Protein AF-A0A974V0W3-F1 (afdb_monomer)

Foldseek 3Di:
DDQDWDQAPPPRDTAGDEPLCPVDDAQVLQQVLQVLVQVLCVVQVAPWHWGGDRRHIWIDHPPDDIDGDRYLLSVLLVSCVVPVSRDLDQDPVSCVVCVVVNSSSVSSSVSNVVSNVVD

Secondary structure (DSSP, 8-state):
-PPPEEEPTTT--EEE--TT-TT---HHHHHHHHHHHHHHHHHTT---EEEEETTEEEEE-TTSPPEEESSHHHHHHHHHHH-TT------HHHHHHTGGGHHHHHHHHHHHHHHHHT-

Solvent-accessible surface area (backbone atoms only — not comparable to full-atom values): 6827 Å² total; per-residue (Å²): 133,81,82,61,63,40,66,27,90,88,75,71,44,79,31,66,61,39,88,68,35,82,89,57,71,44,47,68,54,27,38,52,51,16,50,52,53,25,51,43,35,46,75,46,71,45,79,50,42,40,41,39,36,81,73,27,34,36,43,36,43,88,98,51,79,69,42,80,22,61,33,72,60,48,42,42,51,52,50,43,71,79,41,68,82,57,56,85,68,82,48,73,66,57,47,64,74,39,53,94,43,44,69,51,55,50,37,51,41,51,43,44,53,51,59,58,75,75,109

pLDDT: mean 86.88, std 12.33, range [34.84, 97.56]

Sequence (119 aa):
MRKGFEVCGACGRSVVTDPVFPDGRTTRGNLIAGQIIDALCAAAGNQLRVAGRPDGFTVSMPGRQPVPCATVADVWSTVLAAAPATTVAPTAELAARYRTESRLVGAIVTVATAVRGNR

Nearest PDB structures (foldseek):
  5z8k-assembly1_A  TM=3.497E-01  e=1.026E+00  Micromonospora echinospora
  6rme-assembly1_A  TM=3.472E-01  e=1.982E+00  Plasmodium falciparum 3D7
  6rmo-assembly2_F  TM=3.504E-01  e=3.200E+00  Plasmodium falciparum 3D7
  9au3-assembly1_A  TM=3.407E-01  e=4.317E+00  Micromonospora echinospora
  6kfu-assembly1_A  TM=3.990E-01  e=7.857E+00  Bacillus subtilis

Structure (mmCIF, N/CA/C/O backbone):
data_AF-A0A974V0W3-F1
#
_entry.id   AF-A0A974V0W3-F1
#
loop_
_atom_site.group_PDB
_atom_site.id
_atom_site.type_symbol
_atom_site.label_atom_id
_atom_site.label_alt_id
_atom_site.label_comp_id
_atom_site.label_asym_id
_atom_site.label_entity_id
_atom_site.label_seq_id
_atom_site.pdbx_PDB_ins_code
_atom_site.Cartn_x
_atom_site.Cartn_y
_atom_site.Cartn_z
_atom_site.occupancy
_atom_site.B_iso_or_equiv
_atom_site.auth_seq_id
_atom_site.auth_comp_id
_atom_site.auth_asym_id
_atom_site.auth_atom_id
_atom_site.pdbx_PDB_model_num
ATOM 1 N N . MET A 1 1 ? -1.124 -24.559 -6.242 1.00 34.84 1 MET A N 1
ATOM 2 C CA . MET A 1 1 ? -0.981 -23.098 -6.424 1.00 34.84 1 MET A CA 1
ATOM 3 C C . MET A 1 1 ? 0.465 -22.717 -6.131 1.00 34.84 1 MET A C 1
ATOM 5 O O . MET A 1 1 ? 0.869 -22.787 -4.978 1.00 34.84 1 MET A O 1
ATOM 9 N N . ARG A 1 2 ? 1.288 -22.431 -7.148 1.00 39.34 2 ARG A N 1
ATOM 10 C CA . ARG A 1 2 ? 2.676 -21.988 -6.921 1.00 39.34 2 ARG A CA 1
ATOM 11 C C . ARG A 1 2 ? 2.622 -20.505 -6.545 1.00 39.34 2 ARG A C 1
ATOM 13 O O . ARG A 1 2 ? 2.110 -19.722 -7.337 1.00 39.34 2 ARG A O 1
ATOM 20 N N . LYS A 1 3 ? 3.071 -20.135 -5.339 1.00 47.25 3 LYS A N 1
ATOM 21 C CA . LYS A 1 3 ? 3.250 -18.724 -4.957 1.00 47.25 3 LYS A CA 1
ATOM 22 C C . LYS A 1 3 ? 4.177 -18.086 -5.996 1.00 47.25 3 LYS A C 1
ATOM 24 O O . LYS A 1 3 ? 5.276 -18.594 -6.205 1.00 47.25 3 LYS A O 1
ATOM 29 N N . GLY A 1 4 ? 3.686 -17.061 -6.691 1.00 54.66 4 GLY A N 1
ATOM 30 C CA . GLY A 1 4 ? 4.457 -16.310 -7.674 1.00 54.66 4 GLY A CA 1
ATOM 31 C C . GLY A 1 4 ? 5.631 -15.641 -6.974 1.00 54.66 4 GLY A C 1
ATOM 32 O O . GLY A 1 4 ? 5.442 -14.864 -6.037 1.00 54.66 4 GLY A O 1
ATOM 33 N N . PHE A 1 5 ? 6.835 -16.017 -7.378 1.00 57.72 5 PHE A N 1
ATOM 34 C CA . PHE A 1 5 ? 8.049 -15.309 -7.019 1.00 57.72 5 PHE A CA 1
ATOM 35 C C . PHE A 1 5 ? 8.562 -14.646 -8.294 1.00 57.72 5 PHE A C 1
ATOM 37 O O . PHE A 1 5 ? 8.734 -15.314 -9.312 1.00 57.72 5 PHE A O 1
ATOM 44 N N . GLU A 1 6 ? 8.795 -13.343 -8.235 1.00 65.62 6 GLU A N 1
ATOM 45 C CA . GLU A 1 6 ? 9.488 -12.573 -9.263 1.00 65.62 6 GLU A CA 1
ATOM 46 C C . GLU A 1 6 ? 10.959 -12.445 -8.891 1.00 65.62 6 GLU A C 1
ATOM 48 O O . GLU A 1 6 ? 11.311 -12.388 -7.717 1.00 65.62 6 GLU A O 1
ATOM 53 N N . VAL A 1 7 ? 11.847 -12.387 -9.874 1.00 64.88 7 VAL A N 1
ATOM 54 C CA . VAL A 1 7 ? 13.265 -12.136 -9.607 1.00 64.88 7 VAL A CA 1
ATOM 55 C C . VAL A 1 7 ? 13.506 -10.634 -9.689 1.00 64.88 7 VAL A C 1
ATOM 5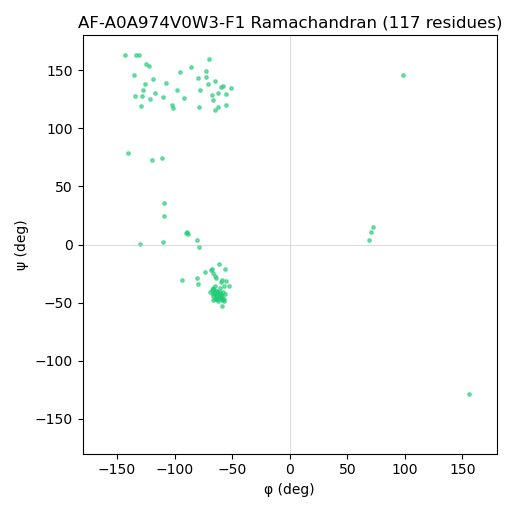7 O O . VAL A 1 7 ? 13.181 -10.003 -10.691 1.00 64.88 7 VAL A O 1
ATOM 60 N N . CYS A 1 8 ? 14.094 -10.043 -8.648 1.00 63.91 8 CYS A N 1
ATOM 61 C CA . CYS A 1 8 ? 14.515 -8.647 -8.696 1.00 63.91 8 CYS A CA 1
ATOM 62 C C . CYS A 1 8 ? 15.631 -8.481 -9.735 1.00 63.91 8 CYS A C 1
ATOM 64 O O . CYS A 1 8 ? 16.733 -8.999 -9.546 1.00 63.91 8 CYS A O 1
ATOM 66 N N . GLY A 1 9 ? 15.379 -7.712 -10.798 1.00 59.03 9 GLY A N 1
ATOM 67 C CA . GLY A 1 9 ? 16.339 -7.499 -11.889 1.00 59.03 9 GLY A CA 1
ATOM 68 C C . GLY A 1 9 ? 17.662 -6.838 -11.473 1.00 59.03 9 GLY A C 1
ATOM 69 O O . GLY A 1 9 ? 18.636 -6.922 -12.210 1.00 59.03 9 GLY A O 1
ATOM 70 N N . ALA A 1 10 ? 17.728 -6.216 -10.289 1.00 57.72 10 ALA A N 1
ATOM 71 C CA . ALA A 1 10 ? 18.939 -5.559 -9.788 1.00 57.72 10 ALA A CA 1
ATOM 72 C C . ALA A 1 10 ? 19.818 -6.452 -8.895 1.00 57.72 10 ALA A C 1
ATOM 74 O O . ALA A 1 10 ? 21.027 -6.251 -8.838 1.00 57.72 10 ALA A O 1
ATOM 75 N N . CYS A 1 11 ? 19.238 -7.408 -8.159 1.00 64.88 11 CYS A N 1
ATOM 76 C CA . CYS A 1 11 ? 19.984 -8.212 -7.179 1.00 64.88 11 CYS A CA 1
ATOM 77 C C . CYS A 1 11 ? 19.787 -9.727 -7.310 1.00 64.88 11 CYS A C 1
ATOM 79 O O . CYS A 1 11 ? 20.342 -10.475 -6.508 1.00 64.88 11 CYS A O 1
ATOM 81 N N . GLY A 1 12 ? 18.989 -10.188 -8.279 1.00 64.06 12 GLY A N 1
ATOM 82 C CA . GLY A 1 12 ? 18.776 -11.607 -8.574 1.00 64.06 12 GLY A CA 1
ATOM 83 C C . GLY A 1 12 ? 18.002 -12.386 -7.506 1.00 64.06 12 GLY A C 1
ATOM 84 O O . GLY A 1 12 ? 17.846 -13.597 -7.626 1.00 64.06 12 GLY A O 1
ATOM 85 N N . ARG A 1 13 ? 17.512 -11.726 -6.448 1.00 67.06 13 ARG A N 1
ATOM 86 C CA . ARG A 1 13 ? 16.760 -12.388 -5.372 1.00 67.06 13 ARG A CA 1
ATOM 87 C C . ARG A 1 13 ? 15.315 -12.629 -5.786 1.00 67.06 13 ARG A C 1
ATOM 89 O O . ARG A 1 13 ? 14.704 -11.765 -6.413 1.00 67.06 13 ARG A O 1
ATOM 96 N N . SER A 1 14 ? 14.766 -13.766 -5.365 1.00 68.81 14 SER A N 1
ATOM 97 C CA . SER A 1 14 ? 13.332 -14.038 -5.432 1.00 68.81 14 SER A CA 1
ATOM 98 C C . SER A 1 14 ? 12.581 -13.102 -4.489 1.00 68.81 14 SER A C 1
ATOM 100 O O . SER A 1 14 ? 12.854 -13.066 -3.288 1.00 68.81 14 SER A O 1
ATOM 102 N N . VAL A 1 15 ? 11.619 -12.376 -5.028 1.00 69.31 15 VAL A N 1
ATOM 103 C CA . VAL A 1 15 ? 10.724 -11.471 -4.325 1.00 69.31 15 VAL A CA 1
ATOM 104 C C . VAL A 1 15 ? 9.302 -11.972 -4.526 1.00 69.31 15 VAL A C 1
ATOM 106 O O . VAL A 1 15 ? 8.957 -12.487 -5.584 1.00 69.31 15 VAL A O 1
ATOM 109 N N . VAL A 1 16 ? 8.472 -11.870 -3.494 1.00 81.50 16 VAL A N 1
ATOM 110 C CA . VAL A 1 16 ? 7.056 -12.236 -3.602 1.00 81.50 16 VAL A CA 1
ATOM 111 C C . VAL A 1 16 ? 6.385 -11.322 -4.629 1.00 81.50 16 VAL A C 1
ATOM 113 O O . VAL A 1 16 ? 6.537 -10.101 -4.541 1.00 81.50 16 VAL A O 1
ATOM 116 N N . THR A 1 17 ? 5.657 -11.910 -5.583 1.00 83.44 17 THR A N 1
ATOM 117 C CA . THR A 1 17 ? 4.854 -11.161 -6.558 1.00 83.44 17 THR A CA 1
ATOM 118 C C . THR A 1 17 ? 3.842 -10.280 -5.835 1.00 83.44 17 THR A C 1
ATOM 120 O O . THR A 1 17 ? 3.168 -10.723 -4.903 1.00 83.44 17 THR A O 1
ATOM 123 N N . ASP A 1 18 ? 3.706 -9.041 -6.294 1.00 88.12 18 ASP A N 1
ATOM 124 C CA . ASP A 1 18 ? 2.761 -8.079 -5.744 1.00 88.12 18 ASP A CA 1
ATOM 125 C C . ASP A 1 18 ? 1.931 -7.471 -6.875 1.00 88.12 18 ASP A C 1
ATOM 127 O O . ASP A 1 18 ? 2.506 -6.822 -7.751 1.00 88.12 18 ASP A O 1
ATOM 131 N N . PRO A 1 19 ? 0.596 -7.636 -6.863 1.00 87.62 19 PRO A N 1
ATOM 132 C CA . PRO A 1 19 ? -0.284 -7.113 -7.907 1.00 87.62 19 PRO A CA 1
ATOM 133 C C . PRO A 1 19 ? -0.165 -5.603 -8.142 1.00 87.62 19 PRO A C 1
ATOM 135 O O . PRO A 1 19 ? -0.547 -5.115 -9.202 1.00 87.62 19 PRO A O 1
ATOM 138 N N . VAL A 1 20 ? 0.355 -4.854 -7.165 1.00 92.19 20 VAL A N 1
ATOM 139 C CA . VAL A 1 20 ? 0.599 -3.412 -7.292 1.00 92.19 20 VAL A CA 1
ATOM 140 C C . VAL A 1 20 ? 1.728 -3.089 -8.284 1.00 92.19 20 VAL A C 1
ATOM 142 O O . VAL A 1 20 ? 1.761 -1.985 -8.829 1.00 92.19 20 VAL A O 1
ATOM 145 N N . PHE A 1 21 ? 2.626 -4.040 -8.560 1.00 89.12 21 PHE A N 1
ATOM 146 C CA . PHE A 1 21 ? 3.764 -3.880 -9.468 1.00 89.12 21 PHE A CA 1
ATOM 147 C C . PHE A 1 21 ? 3.690 -4.883 -10.637 1.00 89.12 21 PHE A C 1
ATOM 149 O O . PHE A 1 21 ? 4.475 -5.827 -10.675 1.00 89.12 21 PHE A O 1
ATOM 156 N N . PRO A 1 22 ? 2.772 -4.699 -11.607 1.00 78.81 22 PRO A N 1
ATOM 157 C CA . PRO A 1 22 ? 2.551 -5.669 -12.687 1.00 78.81 22 PRO A CA 1
ATOM 158 C C . PRO A 1 22 ? 3.757 -5.839 -13.624 1.00 78.81 22 PRO A C 1
ATOM 160 O O . PRO A 1 22 ? 3.945 -6.911 -14.188 1.00 78.81 22 PRO A O 1
ATOM 163 N N . ASP A 1 23 ? 4.587 -4.802 -13.759 1.00 81.00 23 ASP A N 1
ATOM 164 C CA . ASP A 1 23 ? 5.802 -4.816 -14.588 1.00 81.00 23 ASP A CA 1
ATOM 165 C C . ASP A 1 23 ? 7.041 -5.307 -13.816 1.00 81.00 23 ASP A C 1
ATOM 167 O O . ASP A 1 23 ? 8.178 -5.175 -14.273 1.00 81.00 23 ASP A O 1
ATOM 171 N N . GLY A 1 24 ? 6.826 -5.854 -12.620 1.00 79.25 24 GLY A N 1
ATOM 172 C CA . GLY A 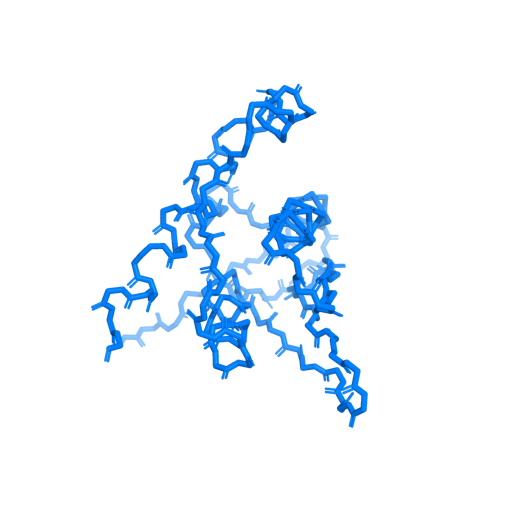1 24 ? 7.870 -6.318 -11.728 1.00 79.25 24 GLY A CA 1
ATOM 173 C C . GLY A 1 24 ? 8.221 -5.311 -10.640 1.00 79.25 24 GLY A C 1
ATOM 174 O O . GLY A 1 24 ? 8.202 -4.084 -10.796 1.00 79.25 24 GLY A O 1
ATOM 175 N N . ARG A 1 25 ? 8.571 -5.857 -9.481 1.00 82.19 25 ARG A N 1
ATOM 176 C CA . ARG A 1 25 ? 8.904 -5.063 -8.302 1.00 82.19 25 ARG A CA 1
ATOM 177 C C . ARG A 1 25 ? 10.313 -4.467 -8.369 1.00 82.19 25 ARG A C 1
ATOM 179 O O . ARG A 1 25 ? 11.303 -5.166 -8.584 1.00 82.19 25 ARG A O 1
ATOM 186 N N . THR A 1 26 ? 10.419 -3.171 -8.064 1.00 86.94 26 THR A N 1
ATOM 187 C CA . THR A 1 26 ? 11.699 -2.456 -7.922 1.00 86.94 26 THR A CA 1
ATOM 188 C C . THR A 1 26 ? 11.829 -1.817 -6.539 1.00 86.94 26 THR A C 1
ATOM 190 O O . THR A 1 26 ? 10.830 -1.442 -5.925 1.00 86.94 26 THR A O 1
ATOM 193 N N . THR A 1 27 ? 13.063 -1.610 -6.061 1.00 89.00 27 THR A N 1
ATOM 194 C CA . THR A 1 27 ? 13.312 -0.887 -4.798 1.00 89.00 27 THR A CA 1
ATOM 195 C C . THR A 1 27 ? 12.688 0.507 -4.820 1.00 89.00 27 THR A C 1
ATOM 197 O O . THR A 1 27 ? 12.052 0.912 -3.851 1.00 89.00 27 THR A O 1
ATOM 200 N N . ARG A 1 28 ? 12.814 1.234 -5.942 1.00 90.81 28 ARG A N 1
ATOM 201 C CA . ARG A 1 28 ? 12.177 2.548 -6.117 1.00 90.81 28 ARG A CA 1
ATOM 202 C C . ARG A 1 28 ? 10.655 2.442 -6.007 1.00 90.81 28 ARG A C 1
ATOM 204 O O . ARG A 1 28 ? 10.055 3.252 -5.308 1.00 90.81 28 ARG A O 1
ATOM 211 N N . GLY A 1 29 ? 10.052 1.443 -6.652 1.00 91.75 29 GLY A N 1
ATOM 212 C CA . GLY A 1 29 ? 8.617 1.170 -6.561 1.00 91.75 29 GLY A CA 1
ATOM 213 C C . GLY A 1 29 ? 8.161 0.944 -5.120 1.00 91.75 29 GLY A C 1
ATOM 214 O O . GLY A 1 29 ? 7.215 1.591 -4.680 1.00 91.75 29 GLY A O 1
ATOM 215 N N . ASN A 1 30 ? 8.883 0.122 -4.351 1.00 93.06 30 ASN A N 1
ATOM 216 C CA . ASN A 1 30 ? 8.581 -0.111 -2.935 1.00 93.06 30 ASN A CA 1
ATOM 217 C C . ASN A 1 30 ? 8.726 1.159 -2.088 1.00 93.06 30 ASN A C 1
ATOM 219 O O . ASN A 1 30 ? 7.897 1.408 -1.217 1.00 93.06 30 ASN A O 1
ATOM 223 N N . LEU A 1 31 ? 9.754 1.979 -2.329 1.00 94.31 31 LEU A N 1
ATOM 224 C CA . LEU A 1 31 ? 9.941 3.237 -1.599 1.00 94.31 31 LEU A CA 1
ATOM 225 C C . LEU A 1 31 ? 8.786 4.209 -1.855 1.00 94.31 31 LEU A C 1
ATOM 227 O O . LEU A 1 31 ? 8.224 4.750 -0.905 1.00 94.31 31 LEU A O 1
ATOM 231 N N . ILE A 1 32 ? 8.403 4.390 -3.119 1.00 94.56 32 ILE A N 1
ATOM 232 C CA . ILE A 1 32 ? 7.287 5.265 -3.493 1.00 94.56 32 ILE A CA 1
ATOM 233 C C . ILE A 1 32 ? 5.972 4.721 -2.924 1.00 94.56 32 ILE A C 1
ATOM 235 O O . ILE A 1 32 ? 5.224 5.471 -2.302 1.00 94.56 32 ILE A O 1
ATOM 239 N N . ALA A 1 33 ? 5.698 3.423 -3.077 1.00 95.44 33 ALA A N 1
ATOM 240 C CA . ALA A 1 33 ? 4.491 2.807 -2.534 1.00 95.44 33 ALA A CA 1
ATOM 241 C C . ALA A 1 33 ? 4.424 2.933 -1.006 1.00 95.44 33 ALA A C 1
ATOM 243 O O . ALA A 1 33 ? 3.377 3.280 -0.468 1.00 95.44 33 ALA A O 1
ATOM 244 N N . GLY A 1 34 ? 5.549 2.732 -0.312 1.00 96.25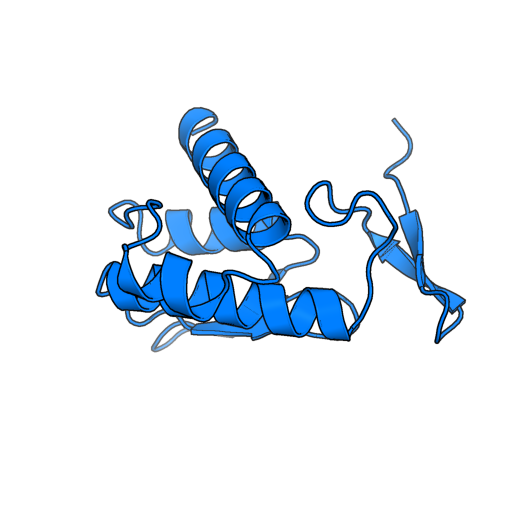 34 GLY A N 1
ATOM 245 C CA . GLY A 1 34 ? 5.646 2.929 1.131 1.00 96.25 34 GLY A CA 1
ATOM 246 C C . GLY A 1 34 ? 5.296 4.361 1.534 1.00 96.25 34 GLY A C 1
ATOM 247 O O . GLY A 1 34 ? 4.462 4.548 2.411 1.00 96.25 34 GLY A O 1
ATOM 248 N N . GLN A 1 35 ? 5.848 5.363 0.841 1.00 96.06 35 GLN A N 1
ATOM 249 C CA . GLN A 1 35 ? 5.529 6.775 1.084 1.00 96.06 35 GLN A CA 1
ATOM 250 C C . GLN A 1 35 ? 4.057 7.113 0.810 1.00 96.06 35 GLN A C 1
ATOM 252 O O . GLN A 1 35 ? 3.454 7.864 1.573 1.00 96.06 35 GLN A O 1
ATOM 257 N N . ILE A 1 36 ? 3.465 6.560 -0.254 1.00 95.88 36 ILE A N 1
ATOM 258 C CA . ILE A 1 36 ? 2.040 6.748 -0.564 1.00 95.88 36 ILE A CA 1
ATOM 259 C C . ILE A 1 36 ? 1.177 6.177 0.564 1.00 95.88 36 ILE A C 1
ATOM 261 O O . ILE A 1 36 ? 0.269 6.854 1.045 1.00 95.88 36 ILE A O 1
ATOM 265 N N . ILE A 1 37 ? 1.458 4.947 1.003 1.00 95.75 37 ILE A N 1
ATOM 266 C CA . ILE A 1 37 ? 0.697 4.288 2.071 1.00 95.75 37 ILE A CA 1
ATOM 267 C C . ILE A 1 37 ? 0.868 5.035 3.397 1.00 95.75 37 ILE A C 1
ATOM 269 O O . ILE A 1 37 ? -0.117 5.243 4.103 1.00 95.75 37 ILE A O 1
ATOM 273 N N . ASP A 1 38 ? 2.085 5.472 3.720 1.00 95.56 38 ASP A N 1
ATOM 274 C CA . ASP A 1 38 ? 2.379 6.276 4.909 1.00 95.56 38 ASP A CA 1
ATOM 275 C C . ASP A 1 38 ? 1.588 7.591 4.907 1.00 95.56 38 ASP A C 1
ATOM 277 O O . ASP A 1 38 ? 0.941 7.933 5.894 1.00 95.56 38 ASP A O 1
ATOM 281 N N . ALA A 1 39 ? 1.539 8.283 3.766 1.00 93.81 39 ALA A N 1
ATOM 282 C CA . ALA A 1 39 ? 0.774 9.516 3.622 1.00 93.81 39 ALA A CA 1
ATOM 283 C C . ALA A 1 39 ? -0.746 9.287 3.715 1.00 93.81 39 ALA A C 1
ATOM 285 O O . ALA A 1 39 ? -1.445 10.092 4.329 1.00 93.81 39 ALA A O 1
ATOM 286 N N . LEU A 1 40 ? -1.266 8.180 3.171 1.00 93.06 40 LEU A N 1
ATOM 287 C CA . LEU A 1 40 ? -2.671 7.783 3.350 1.00 93.06 40 LEU A CA 1
ATOM 288 C C . LEU A 1 40 ? -2.989 7.492 4.824 1.00 93.06 40 LEU A C 1
ATOM 290 O O . LEU A 1 40 ? -4.033 7.896 5.332 1.00 93.06 40 LEU A O 1
ATOM 294 N N . CYS A 1 41 ? -2.074 6.820 5.519 1.00 92.44 41 CYS A N 1
ATOM 295 C CA . CYS A 1 41 ? -2.175 6.525 6.942 1.00 92.44 41 CYS A CA 1
ATOM 296 C C . CYS A 1 41 ? -2.190 7.808 7.792 1.00 92.44 41 CYS A C 1
ATOM 298 O O . CYS A 1 41 ? -3.079 7.994 8.627 1.00 92.44 41 CYS A O 1
ATOM 300 N N . ALA A 1 42 ? -1.280 8.740 7.506 1.00 91.31 42 ALA A N 1
ATOM 301 C CA . ALA A 1 42 ? -1.234 10.047 8.149 1.00 91.31 42 ALA A CA 1
ATOM 302 C C . ALA A 1 42 ? -2.502 10.877 7.878 1.00 91.31 42 ALA A C 1
ATOM 304 O O . ALA A 1 42 ? -3.050 11.472 8.803 1.00 91.31 42 ALA A O 1
ATOM 305 N N . ALA A 1 43 ? -3.011 10.877 6.640 1.00 89.75 43 ALA A N 1
ATOM 306 C CA . ALA A 1 43 ? -4.253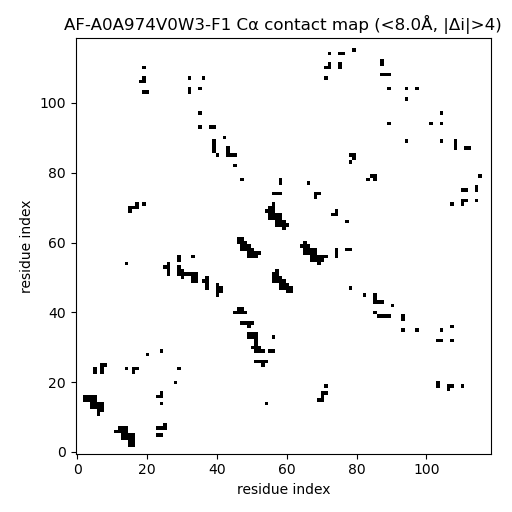 11.566 6.278 1.00 89.75 43 ALA A CA 1
ATOM 307 C C . ALA A 1 43 ? -5.485 10.984 6.994 1.00 89.75 43 ALA A C 1
ATOM 309 O O . ALA A 1 43 ? -6.432 11.711 7.279 1.00 89.75 43 ALA A O 1
ATOM 310 N N . ALA A 1 44 ? -5.455 9.693 7.336 1.00 88.00 44 ALA A N 1
ATOM 311 C CA . ALA A 1 44 ? -6.467 9.042 8.166 1.00 88.00 44 ALA A CA 1
ATOM 312 C C . ALA A 1 44 ? -6.279 9.294 9.679 1.00 88.00 44 ALA A C 1
ATOM 314 O O . ALA A 1 44 ? -7.002 8.714 10.488 1.00 88.00 44 ALA A O 1
ATOM 315 N N . GLY A 1 45 ? -5.303 10.118 10.076 1.00 87.88 45 GLY A N 1
ATOM 316 C CA . GLY A 1 45 ? -5.038 10.473 11.471 1.00 87.88 45 GLY A CA 1
ATOM 317 C C . GLY A 1 45 ? -4.414 9.352 12.302 1.00 87.88 45 GLY A C 1
ATOM 318 O O . GLY A 1 45 ? -4.420 9.429 13.531 1.00 87.88 45 GLY A O 1
ATOM 319 N N . ASN A 1 46 ? -3.886 8.299 11.672 1.00 86.75 46 ASN A N 1
ATOM 320 C CA . ASN A 1 46 ? -3.257 7.212 12.409 1.00 86.75 46 ASN A CA 1
ATOM 321 C C . ASN A 1 46 ? -1.773 7.520 12.708 1.00 86.75 46 ASN A C 1
ATOM 323 O O . ASN A 1 46 ? -1.102 8.277 12.008 1.00 86.75 46 ASN A O 1
ATOM 327 N N . GLN A 1 47 ? -1.253 6.939 13.793 1.00 88.62 47 GLN A N 1
ATOM 328 C CA . GLN A 1 47 ? 0.159 7.063 14.185 1.00 88.62 47 GLN A CA 1
ATOM 329 C C . GLN A 1 47 ? 1.039 5.9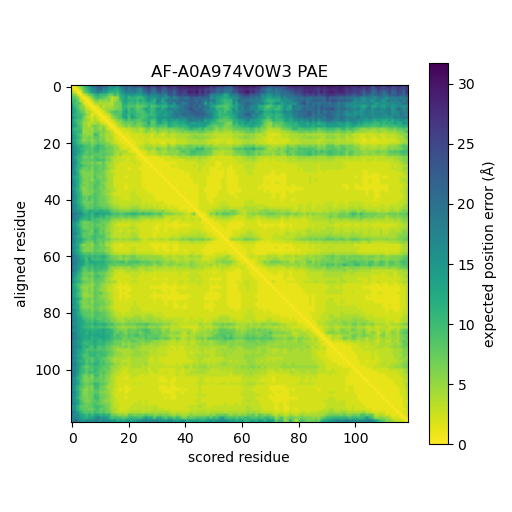57 13.579 1.00 88.62 47 GLN A C 1
ATOM 331 O O . GLN A 1 47 ? 2.194 5.789 13.975 1.00 88.62 47 GLN A O 1
ATOM 336 N N . LEU A 1 48 ? 0.490 5.173 12.649 1.00 92.31 48 LEU A N 1
ATOM 337 C CA . LEU A 1 48 ? 1.211 4.098 11.984 1.00 92.31 48 LEU A CA 1
ATOM 338 C C . LEU A 1 48 ? 2.206 4.712 11.000 1.00 92.31 48 LEU A C 1
ATOM 340 O O . LEU A 1 48 ? 1.981 5.793 10.454 1.00 92.31 48 LEU A O 1
ATOM 344 N N . ARG A 1 49 ? 3.324 4.022 10.792 1.00 95.81 49 ARG A N 1
ATOM 345 C CA . ARG A 1 49 ? 4.328 4.404 9.803 1.00 95.81 49 ARG A CA 1
ATOM 346 C C . ARG A 1 49 ? 4.605 3.256 8.864 1.00 95.81 49 ARG A C 1
ATOM 348 O O . ARG A 1 49 ? 4.734 2.118 9.313 1.00 95.81 49 ARG A O 1
ATOM 355 N N . VAL A 1 50 ? 4.736 3.555 7.579 1.00 96.62 50 VAL A N 1
ATOM 356 C CA . VAL A 1 50 ? 5.051 2.555 6.558 1.00 96.62 50 VAL A CA 1
ATOM 357 C C . VAL A 1 50 ? 6.332 2.941 5.836 1.00 96.62 50 VAL A C 1
ATOM 359 O O . VAL A 1 50 ? 6.461 4.028 5.285 1.00 96.62 50 VAL A O 1
ATOM 362 N N . ALA A 1 51 ? 7.295 2.024 5.826 1.00 95.75 51 ALA A N 1
ATOM 363 C CA . ALA A 1 51 ? 8.558 2.197 5.122 1.00 95.75 51 ALA A CA 1
ATOM 364 C C . ALA A 1 51 ? 8.699 1.146 4.021 1.00 95.75 51 ALA A C 1
ATOM 366 O O . ALA A 1 51 ? 8.536 -0.048 4.270 1.00 95.75 51 ALA A O 1
ATOM 367 N N . GLY A 1 52 ? 9.035 1.587 2.808 1.00 93.94 52 GLY A N 1
ATOM 368 C CA . GLY A 1 52 ? 9.440 0.693 1.727 1.00 93.94 52 GLY A CA 1
ATOM 369 C C . GLY A 1 52 ? 10.839 0.124 1.969 1.00 93.94 52 GLY A C 1
ATOM 370 O O . GLY A 1 52 ? 11.723 0.810 2.482 1.00 93.94 52 GLY A O 1
ATOM 371 N N . ARG A 1 53 ? 11.051 -1.133 1.584 1.00 91.12 53 ARG A N 1
ATOM 372 C CA . ARG A 1 53 ? 12.330 -1.853 1.655 1.00 91.12 53 ARG A CA 1
ATOM 373 C C . ARG A 1 53 ? 12.634 -2.518 0.309 1.00 91.12 53 ARG A C 1
ATOM 375 O O . ARG A 1 53 ? 11.725 -2.684 -0.503 1.00 91.12 53 ARG A O 1
ATOM 382 N N . PRO A 1 54 ? 13.885 -2.931 0.041 1.00 85.94 54 PRO A N 1
ATOM 383 C CA . PRO A 1 54 ? 14.218 -3.632 -1.203 1.00 85.94 54 PRO A CA 1
ATOM 384 C C . PRO A 1 54 ? 13.371 -4.890 -1.458 1.00 85.94 54 PRO A C 1
ATOM 386 O O . PRO A 1 54 ? 13.085 -5.223 -2.601 1.00 85.94 54 PRO A O 1
ATOM 389 N N . ASP A 1 55 ? 12.945 -5.564 -0.394 1.00 83.62 55 ASP A N 1
ATOM 390 C CA . ASP A 1 55 ? 12.251 -6.852 -0.391 1.00 83.62 55 ASP A CA 1
ATOM 391 C C . ASP A 1 55 ? 10.772 -6.773 0.031 1.00 83.62 55 ASP A C 1
ATOM 393 O O . ASP A 1 55 ? 10.085 -7.793 0.052 1.00 83.62 55 ASP A O 1
ATOM 397 N N . GLY A 1 56 ? 10.251 -5.576 0.311 1.00 91.44 56 GLY A N 1
ATOM 398 C CA . GLY A 1 56 ? 8.863 -5.390 0.728 1.00 91.44 56 GLY A CA 1
ATOM 399 C C . GLY A 1 56 ? 8.681 -4.107 1.522 1.00 91.44 56 GLY A C 1
ATOM 400 O O . GLY A 1 56 ? 9.092 -3.033 1.086 1.00 91.44 56 GLY A O 1
ATOM 401 N N . PHE A 1 57 ? 8.067 -4.219 2.694 1.00 96.06 57 PHE A N 1
ATOM 402 C CA . PHE A 1 57 ? 7.686 -3.088 3.529 1.00 96.06 57 PHE A CA 1
ATOM 403 C C . PHE A 1 57 ? 7.873 -3.412 5.009 1.00 96.06 57 PHE A C 1
ATOM 405 O O . PHE A 1 57 ? 7.946 -4.573 5.409 1.00 96.06 57 PHE A O 1
ATOM 412 N N . THR A 1 58 ? 7.897 -2.375 5.834 1.00 97.56 58 THR A N 1
ATOM 413 C CA . THR A 1 58 ? 7.762 -2.501 7.284 1.00 97.56 58 THR A CA 1
ATOM 414 C C . THR A 1 58 ? 6.660 -1.569 7.762 1.00 97.56 58 THR A C 1
ATOM 416 O O . THR A 1 58 ? 6.653 -0.393 7.398 1.00 97.56 58 THR A O 1
ATOM 419 N N . VAL A 1 59 ? 5.764 -2.088 8.600 1.00 97.38 59 VAL A N 1
ATOM 420 C CA . VAL A 1 59 ? 4.756 -1.306 9.320 1.00 97.38 59 VAL A CA 1
ATOM 421 C C . VAL A 1 59 ? 5.213 -1.122 10.761 1.00 97.38 59 VAL A C 1
ATOM 423 O O . VAL A 1 59 ? 5.398 -2.091 11.495 1.00 97.38 59 VAL A O 1
ATOM 426 N N . SER A 1 60 ? 5.383 0.125 11.173 1.00 96.38 60 SER A N 1
ATOM 427 C CA . SER A 1 60 ? 5.759 0.507 12.531 1.00 96.38 60 SER A CA 1
ATOM 428 C C . SER A 1 60 ? 4.566 1.129 13.243 1.00 96.38 60 SER A C 1
ATOM 430 O O . S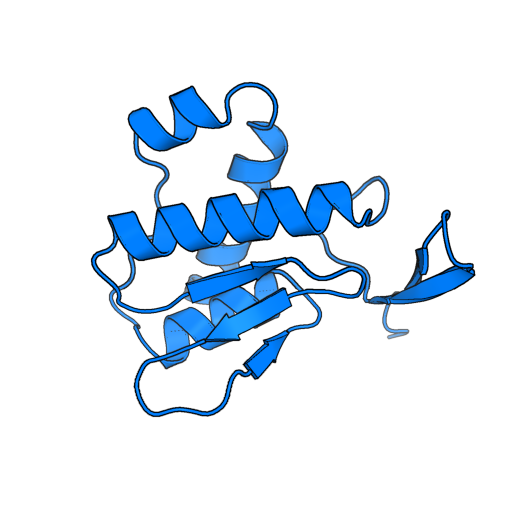ER A 1 60 ? 3.821 1.917 12.661 1.00 96.38 60 SER A O 1
ATOM 432 N N . MET A 1 61 ? 4.388 0.782 14.515 1.00 91.19 61 MET A N 1
ATOM 433 C CA . MET A 1 61 ? 3.283 1.270 15.343 1.00 91.19 61 MET A CA 1
ATOM 434 C C . MET A 1 61 ? 3.822 1.684 16.713 1.00 91.19 61 MET A C 1
ATOM 436 O O . MET A 1 61 ? 4.740 1.026 17.213 1.00 91.19 61 MET A O 1
ATOM 440 N N . PRO A 1 62 ? 3.259 2.720 17.354 1.00 88.38 62 PRO A N 1
ATOM 441 C CA . PRO A 1 62 ? 3.670 3.112 18.697 1.00 88.38 62 PRO A CA 1
ATOM 442 C C . PRO A 1 62 ? 3.571 1.942 19.684 1.00 88.38 62 PRO A C 1
ATOM 444 O O . PRO A 1 62 ? 2.550 1.259 19.757 1.00 88.38 62 PRO A O 1
ATOM 447 N N . GLY A 1 63 ? 4.651 1.695 20.430 1.00 87.00 63 GLY A N 1
ATOM 448 C CA . GLY A 1 63 ? 4.693 0.664 21.472 1.00 87.00 63 GLY A CA 1
ATOM 449 C C . GLY A 1 63 ? 4.678 -0.786 20.976 1.00 87.00 63 GLY A C 1
ATOM 450 O O . GLY A 1 63 ? 4.509 -1.692 21.789 1.00 87.00 63 GLY A O 1
ATOM 451 N N . ARG A 1 64 ? 4.846 -1.041 19.670 1.00 89.69 64 ARG A N 1
ATOM 452 C CA . ARG A 1 64 ? 4.902 -2.400 19.107 1.00 89.69 64 ARG A CA 1
ATOM 453 C C . ARG A 1 64 ? 6.171 -2.618 18.298 1.00 89.69 64 ARG A C 1
ATOM 455 O O . ARG A 1 64 ? 6.756 -1.677 17.766 1.00 89.69 64 ARG A O 1
ATOM 462 N N . GLN A 1 65 ? 6.576 -3.882 18.180 1.00 92.94 65 GLN A N 1
ATOM 463 C CA . GLN A 1 65 ? 7.652 -4.242 17.266 1.00 92.94 65 GLN A CA 1
ATOM 464 C C . GLN A 1 65 ? 7.230 -3.972 15.811 1.00 92.94 65 GLN A C 1
ATOM 466 O O . GLN A 1 65 ? 6.074 -4.235 15.460 1.00 92.94 65 GLN A O 1
ATOM 471 N N . PRO A 1 66 ? 8.143 -3.462 14.965 1.00 94.69 66 PRO A N 1
ATOM 472 C CA . PRO A 1 66 ? 7.873 -3.293 13.546 1.00 94.69 66 PRO A CA 1
ATOM 473 C C . PRO A 1 66 ? 7.541 -4.629 12.878 1.00 94.69 66 PRO A C 1
ATOM 475 O O . PRO A 1 66 ? 8.225 -5.629 13.094 1.00 94.69 66 PRO A O 1
ATOM 478 N N . VAL A 1 67 ? 6.511 -4.635 12.036 1.00 96.38 67 VAL A N 1
ATOM 479 C CA . VAL A 1 67 ? 6.032 -5.829 11.335 1.00 96.38 67 VAL A CA 1
ATOM 480 C C . VAL A 1 67 ? 6.548 -5.800 9.895 1.00 96.38 67 VAL A C 1
ATOM 482 O O . VAL A 1 67 ? 6.201 -4.876 9.154 1.00 96.38 67 VAL A O 1
ATOM 485 N N . PRO A 1 68 ? 7.376 -6.770 9.467 1.00 95.56 68 PRO A N 1
ATOM 486 C CA . PRO A 1 68 ? 7.750 -6.894 8.067 1.00 95.56 68 PRO A CA 1
ATOM 487 C C . PRO A 1 68 ? 6.548 -7.376 7.246 1.00 95.56 68 PRO A C 1
ATOM 489 O O . PRO A 1 68 ? 5.808 -8.267 7.657 1.00 95.56 68 PRO A O 1
ATOM 492 N N . CYS A 1 69 ? 6.359 -6.795 6.068 1.00 95.44 69 CYS A N 1
ATOM 493 C CA . CYS A 1 69 ? 5.278 -7.120 5.146 1.00 95.44 69 CYS A CA 1
ATOM 494 C C . CYS A 1 69 ? 5.867 -7.403 3.767 1.00 95.44 69 CYS A C 1
ATOM 496 O O . CYS A 1 69 ? 6.635 -6.598 3.235 1.00 95.44 69 CYS A O 1
ATOM 498 N N . ALA A 1 70 ? 5.510 -8.545 3.182 1.00 91.75 70 ALA A N 1
ATOM 499 C CA . ALA A 1 70 ? 6.046 -8.939 1.888 1.00 91.75 70 ALA A CA 1
ATOM 500 C C . ALA A 1 70 ? 5.325 -8.231 0.739 1.00 91.75 70 ALA A C 1
ATOM 502 O O . ALA A 1 70 ? 5.946 -8.002 -0.291 1.00 91.75 70 ALA A O 1
ATOM 503 N N . THR A 1 71 ? 4.050 -7.867 0.893 1.00 94.31 71 THR A N 1
ATOM 504 C CA . THR A 1 71 ? 3.216 -7.240 -0.148 1.00 94.31 71 THR A CA 1
ATOM 505 C C . THR A 1 71 ? 2.433 -6.034 0.363 1.00 94.31 71 THR A C 1
ATOM 507 O O . THR A 1 71 ? 2.243 -5.869 1.568 1.00 94.31 71 THR A O 1
ATOM 510 N N . VAL A 1 72 ? 1.924 -5.203 -0.552 1.00 96.00 72 VAL A N 1
ATOM 511 C CA . VAL A 1 72 ? 0.998 -4.109 -0.212 1.00 96.00 72 VAL A CA 1
ATOM 512 C C . VAL A 1 72 ? -0.284 -4.642 0.445 1.00 96.00 72 VAL A C 1
ATOM 514 O O . VAL A 1 72 ? -0.827 -4.001 1.345 1.00 96.00 72 VAL A O 1
ATOM 517 N N . ALA A 1 73 ? -0.746 -5.838 0.071 1.00 95.75 73 ALA A N 1
ATOM 518 C CA . ALA A 1 73 ? -1.884 -6.485 0.727 1.00 95.75 73 ALA A CA 1
ATOM 519 C C . ALA A 1 73 ? -1.585 -6.849 2.195 1.00 95.75 73 ALA A C 1
ATOM 521 O O . ALA A 1 73 ? -2.434 -6.638 3.066 1.00 95.75 73 ALA A O 1
ATOM 522 N N . ASP A 1 74 ? -0.371 -7.329 2.492 1.00 96.06 74 ASP A N 1
ATOM 523 C CA . ASP A 1 74 ? 0.069 -7.607 3.869 1.00 96.06 74 ASP A CA 1
ATOM 524 C C . ASP A 1 74 ? 0.157 -6.319 4.696 1.00 96.06 74 ASP A C 1
ATOM 526 O O . ASP A 1 74 ? -0.256 -6.290 5.861 1.00 96.06 74 ASP A O 1
ATOM 530 N N . VAL A 1 75 ? 0.642 -5.232 4.080 1.00 96.75 75 VAL A N 1
ATOM 531 C CA . VAL A 1 75 ? 0.686 -3.905 4.708 1.00 96.75 75 VAL A CA 1
ATOM 532 C C . VAL A 1 75 ? -0.719 -3.463 5.096 1.00 96.75 75 VAL A C 1
ATOM 534 O O . VAL A 1 75 ? -0.956 -3.160 6.265 1.00 96.75 75 VAL A O 1
ATOM 537 N N . TRP A 1 76 ? -1.674 -3.475 4.161 1.00 96.44 76 TRP A N 1
ATOM 538 C CA . TRP A 1 76 ? -3.048 -3.065 4.458 1.00 96.44 76 TRP A CA 1
ATOM 539 C C . TRP A 1 76 ? -3.734 -3.987 5.458 1.00 96.44 76 TRP A C 1
ATOM 541 O O . TRP A 1 76 ? -4.457 -3.506 6.326 1.00 96.44 76 TRP A O 1
ATOM 551 N N . SER A 1 77 ? -3.463 -5.290 5.417 1.00 95.62 77 SER A N 1
ATOM 552 C CA . SER A 1 77 ? -3.966 -6.224 6.427 1.00 95.62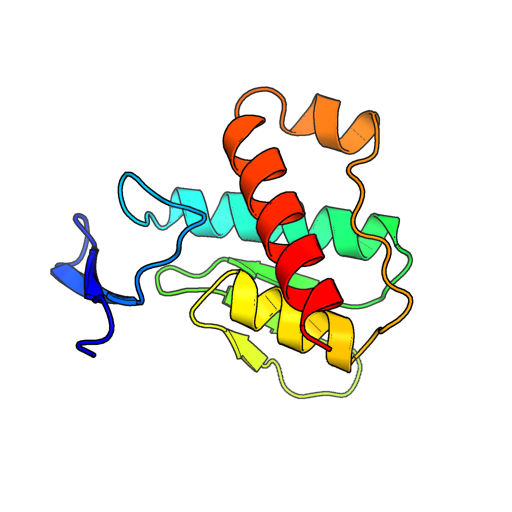 77 SER A CA 1
ATOM 553 C C . SER A 1 77 ? -3.450 -5.858 7.822 1.00 95.62 77 SER A C 1
ATOM 555 O O . SER A 1 77 ? -4.223 -5.813 8.779 1.00 95.62 77 SER A O 1
ATOM 557 N N . THR A 1 78 ? -2.168 -5.519 7.942 1.00 95.81 78 THR A N 1
ATOM 558 C CA . THR A 1 78 ? -1.562 -5.097 9.212 1.00 95.81 78 THR A CA 1
ATOM 559 C C . THR A 1 78 ? -2.129 -3.758 9.686 1.00 95.81 78 THR A C 1
ATOM 561 O O . THR A 1 78 ? -2.574 -3.642 10.829 1.00 95.81 78 THR A O 1
ATOM 564 N N . VAL A 1 79 ? -2.197 -2.763 8.796 1.00 94.69 79 VAL A N 1
ATOM 565 C CA . VAL A 1 79 ? -2.750 -1.430 9.085 1.00 94.69 79 VAL A CA 1
ATOM 566 C C . VAL A 1 79 ? -4.206 -1.525 9.532 1.00 94.69 79 VAL A C 1
ATOM 568 O O . VAL A 1 79 ? -4.559 -0.969 10.564 1.00 94.69 79 VAL A O 1
ATOM 571 N N . LEU A 1 80 ? -5.050 -2.271 8.817 1.00 93.31 80 LEU A N 1
ATOM 572 C CA . LEU A 1 80 ? -6.471 -2.402 9.148 1.00 93.31 80 LEU A CA 1
ATOM 573 C C . LEU A 1 80 ? -6.716 -3.276 10.379 1.00 93.31 80 LEU A C 1
ATOM 575 O O . LEU A 1 80 ? -7.760 -3.157 11.010 1.00 93.31 80 LEU A O 1
ATOM 579 N N . ALA A 1 81 ? -5.798 -4.181 10.738 1.00 93.12 81 ALA A N 1
ATOM 580 C CA . ALA A 1 81 ? -5.866 -4.888 12.021 1.00 93.12 81 ALA A CA 1
ATOM 581 C C . ALA A 1 81 ? -5.592 -3.937 13.192 1.00 93.12 81 ALA A C 1
ATOM 583 O O . ALA A 1 81 ? -6.268 -4.012 14.213 1.00 93.12 81 ALA A O 1
ATOM 584 N N . ALA A 1 82 ? -4.616 -3.040 13.037 1.00 91.50 82 ALA A N 1
ATOM 585 C CA . ALA A 1 82 ? -4.233 -2.084 14.069 1.00 91.50 82 ALA A CA 1
ATOM 586 C C . ALA A 1 82 ? -5.175 -0.869 14.154 1.00 91.50 82 ALA A C 1
ATOM 588 O O . ALA A 1 82 ? -5.407 -0.348 15.241 1.00 91.50 82 ALA A O 1
ATOM 589 N N . ALA A 1 83 ? -5.717 -0.424 13.019 1.00 90.69 83 ALA A N 1
ATOM 590 C CA . ALA A 1 83 ? -6.587 0.741 12.894 1.00 90.69 83 ALA A CA 1
ATOM 591 C C . ALA A 1 83 ? -7.738 0.474 11.896 1.00 90.69 83 ALA A C 1
ATOM 593 O O . ALA A 1 83 ? -7.688 0.942 10.750 1.00 90.69 83 ALA A O 1
ATOM 594 N N . PRO A 1 84 ? -8.801 -0.244 12.312 1.00 88.75 84 PRO A N 1
ATOM 595 C CA . PRO A 1 84 ? -9.921 -0.620 11.439 1.00 88.75 84 PRO A CA 1
ATOM 596 C C . PRO A 1 84 ? -10.654 0.571 10.805 1.00 88.75 84 PRO A C 1
ATOM 598 O O . PRO A 1 84 ? -11.145 0.471 9.684 1.00 88.75 84 PRO A O 1
ATOM 601 N N . ALA A 1 85 ? -10.682 1.714 11.499 1.00 86.19 85 ALA A N 1
ATOM 602 C CA . ALA A 1 85 ? -11.336 2.942 11.048 1.00 86.19 85 ALA A CA 1
ATOM 603 C C . ALA A 1 85 ? -10.533 3.750 10.010 1.00 86.19 85 ALA A C 1
ATOM 605 O O . ALA A 1 85 ? -11.017 4.778 9.545 1.00 86.19 85 ALA A O 1
ATOM 606 N N . THR A 1 86 ? -9.323 3.311 9.635 1.00 87.75 86 THR A N 1
ATOM 607 C CA . THR A 1 86 ? -8.508 3.983 8.605 1.00 87.75 86 THR A CA 1
ATOM 608 C C . THR A 1 86 ? -9.357 4.208 7.353 1.00 87.75 86 THR A C 1
ATOM 610 O O . THR A 1 86 ? -10.056 3.301 6.923 1.00 87.75 86 THR A O 1
ATOM 613 N N . THR A 1 87 ? -9.338 5.374 6.724 1.00 84.69 87 THR A N 1
ATOM 614 C CA . THR A 1 87 ? -10.019 5.585 5.436 1.00 84.69 87 THR A CA 1
ATOM 615 C C . THR A 1 87 ? -9.018 5.447 4.306 1.00 84.69 87 THR A C 1
ATOM 617 O O . THR A 1 87 ? -7.946 6.042 4.373 1.00 84.69 87 THR A O 1
ATOM 620 N N . VAL A 1 88 ? -9.359 4.687 3.263 1.00 82.50 88 VAL A N 1
ATOM 621 C CA . VAL A 1 88 ? -8.471 4.508 2.107 1.00 82.50 88 VAL A CA 1
ATOM 622 C C . VAL A 1 88 ? -9.061 5.208 0.897 1.00 82.50 88 VAL A C 1
ATOM 624 O O . VAL A 1 88 ? -9.637 4.592 0.007 1.00 82.50 88 VAL A O 1
ATOM 627 N N . ALA A 1 89 ? -8.952 6.531 0.917 1.00 85.38 89 ALA A N 1
ATOM 628 C CA . ALA A 1 89 ? -9.297 7.393 -0.199 1.00 85.38 89 ALA A CA 1
ATOM 629 C C . ALA A 1 89 ? -8.163 8.413 -0.379 1.00 85.38 89 ALA A C 1
ATOM 631 O O . ALA A 1 89 ? -7.766 9.049 0.601 1.00 85.38 89 ALA A O 1
ATOM 632 N N . PRO A 1 90 ? -7.608 8.565 -1.592 1.00 81.81 90 PRO A N 1
ATOM 633 C CA . PRO A 1 90 ? -6.594 9.575 -1.836 1.00 81.81 90 PRO A CA 1
ATOM 634 C C . PRO A 1 90 ? -7.229 10.964 -1.714 1.00 81.81 90 PRO A C 1
ATOM 636 O O . PRO A 1 90 ? -8.250 11.249 -2.339 1.00 81.81 90 PRO A O 1
ATOM 639 N N . THR A 1 91 ? -6.620 11.839 -0.915 1.00 86.06 91 THR A N 1
ATOM 640 C CA . THR A 1 91 ? -6.997 13.257 -0.884 1.00 86.06 91 THR A CA 1
ATOM 641 C C . THR A 1 91 ? -6.565 13.937 -2.184 1.00 86.06 91 THR A C 1
ATOM 643 O O . THR A 1 91 ? -5.659 13.462 -2.876 1.00 86.06 91 THR A O 1
ATOM 646 N N . ALA A 1 92 ? -7.171 15.082 -2.514 1.00 87.69 92 ALA A N 1
ATOM 647 C CA . ALA A 1 92 ? -6.756 15.875 -3.675 1.00 87.69 92 ALA A CA 1
ATOM 648 C C . ALA A 1 92 ? -5.268 16.270 -3.604 1.00 87.69 92 ALA A C 1
ATOM 650 O O . ALA A 1 92 ? -4.572 16.262 -4.617 1.00 87.69 92 ALA A O 1
ATOM 651 N N . GLU A 1 93 ? -4.765 16.548 -2.399 1.00 87.31 93 GLU A N 1
ATOM 652 C CA . GLU A 1 93 ? -3.356 16.856 -2.150 1.00 87.31 93 GLU A CA 1
ATOM 653 C C . GLU A 1 93 ? -2.441 15.659 -2.440 1.00 87.31 93 GLU A C 1
ATOM 655 O O . GLU A 1 93 ? -1.446 15.793 -3.154 1.00 87.31 93 GLU A O 1
ATOM 660 N N . LEU A 1 94 ? -2.797 14.467 -1.953 1.00 88.50 94 LEU A N 1
ATOM 661 C CA . LEU A 1 94 ? -2.024 13.251 -2.203 1.00 88.50 94 LEU A CA 1
ATOM 662 C C . LEU A 1 94 ? -2.038 12.882 -3.691 1.00 88.50 94 LEU A C 1
ATOM 664 O O . LEU A 1 94 ? -0.996 12.552 -4.259 1.00 88.50 94 LEU A O 1
ATOM 668 N N . ALA A 1 95 ? -3.195 13.015 -4.342 1.00 89.00 95 ALA A N 1
ATOM 669 C CA . ALA A 1 95 ? -3.320 12.832 -5.781 1.00 89.00 95 ALA A CA 1
ATOM 670 C C . ALA A 1 95 ? -2.446 13.831 -6.558 1.00 89.00 95 ALA A C 1
ATOM 672 O O . ALA A 1 95 ? -1.787 13.433 -7.514 1.00 89.00 95 ALA A O 1
ATOM 673 N N . ALA A 1 96 ? -2.386 15.101 -6.133 1.00 91.69 96 ALA A N 1
ATOM 674 C CA . ALA A 1 96 ? -1.542 16.130 -6.744 1.00 91.69 96 ALA A CA 1
ATOM 675 C C . ALA A 1 96 ? -0.037 15.853 -6.567 1.00 91.69 96 ALA A C 1
ATOM 677 O O . ALA A 1 96 ? 0.745 16.087 -7.495 1.00 91.69 96 ALA A O 1
ATOM 678 N N . ARG A 1 97 ? 0.364 15.342 -5.396 1.00 92.50 97 ARG A N 1
ATOM 679 C CA . ARG A 1 97 ? 1.754 15.002 -5.065 1.00 92.50 97 ARG A CA 1
ATOM 680 C C . ARG A 1 97 ? 2.288 13.828 -5.884 1.00 92.50 97 ARG A C 1
ATOM 682 O O . ARG A 1 97 ? 3.434 13.877 -6.312 1.00 92.50 97 ARG A O 1
ATOM 689 N N . TYR A 1 98 ? 1.456 12.816 -6.124 1.00 91.69 98 TYR A N 1
ATOM 690 C CA . TYR A 1 98 ? 1.823 11.586 -6.839 1.00 91.69 98 TYR A CA 1
ATOM 691 C C . TYR A 1 98 ? 1.178 11.499 -8.229 1.00 91.69 98 TYR A C 1
ATOM 693 O O . TYR A 1 98 ? 0.791 10.422 -8.682 1.00 91.69 98 TYR A O 1
ATOM 701 N N . ARG A 1 99 ? 1.026 12.635 -8.927 1.00 92.50 99 ARG A N 1
ATOM 702 C CA . ARG A 1 99 ? 0.393 12.670 -10.263 1.00 92.50 99 ARG A CA 1
ATOM 703 C C . ARG A 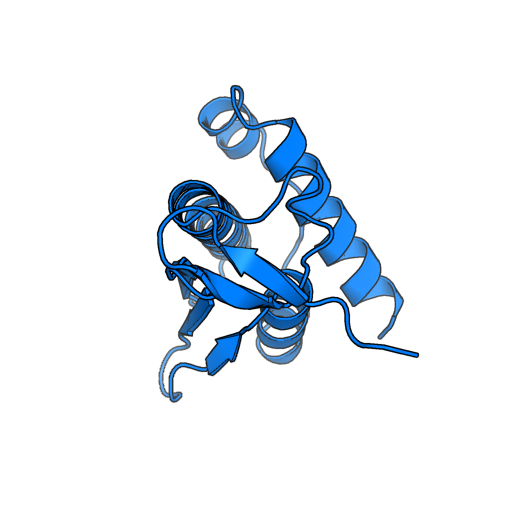1 99 ? 1.110 11.779 -11.274 1.00 92.50 99 ARG A C 1
ATOM 705 O O . ARG A 1 99 ? 0.453 11.086 -12.053 1.00 92.50 99 ARG A O 1
ATOM 712 N N . THR A 1 100 ? 2.440 11.776 -11.242 1.00 92.75 100 THR A N 1
ATOM 713 C CA . THR A 1 100 ? 3.288 10.945 -12.108 1.00 92.75 100 THR A CA 1
ATOM 714 C C . THR A 1 100 ? 3.151 9.454 -11.799 1.00 92.75 100 THR A C 1
ATOM 716 O O . THR A 1 100 ? 3.313 8.626 -12.690 1.00 92.75 100 THR A O 1
ATOM 719 N N . GLU A 1 101 ? 2.757 9.106 -10.574 1.00 93.19 101 GLU A N 1
ATOM 720 C CA . GLU A 1 101 ? 2.534 7.739 -10.100 1.00 93.19 101 GLU A CA 1
ATOM 721 C C . GLU A 1 101 ? 1.045 7.422 -9.886 1.00 93.19 101 GLU A C 1
ATOM 723 O O . GLU A 1 101 ? 0.696 6.513 -9.136 1.00 93.19 101 GLU A O 1
ATOM 728 N N . SER A 1 102 ? 0.142 8.131 -10.568 1.00 90.81 102 SER A N 1
ATOM 729 C CA . SER A 1 102 ? -1.316 7.973 -10.421 1.00 90.81 102 SER A CA 1
ATOM 730 C C . SER A 1 102 ? -1.804 6.527 -10.583 1.00 90.81 102 SER A C 1
ATOM 732 O O . SER A 1 102 ? -2.689 6.087 -9.847 1.00 90.81 102 SER A O 1
ATOM 734 N N . ARG A 1 103 ? -1.185 5.750 -11.482 1.00 91.88 103 ARG A N 1
ATOM 735 C CA . ARG A 1 103 ? -1.457 4.308 -11.636 1.00 91.88 103 ARG A CA 1
ATOM 736 C C . ARG A 1 103 ? -1.127 3.517 -10.369 1.00 91.88 103 ARG A C 1
ATOM 738 O O . ARG A 1 103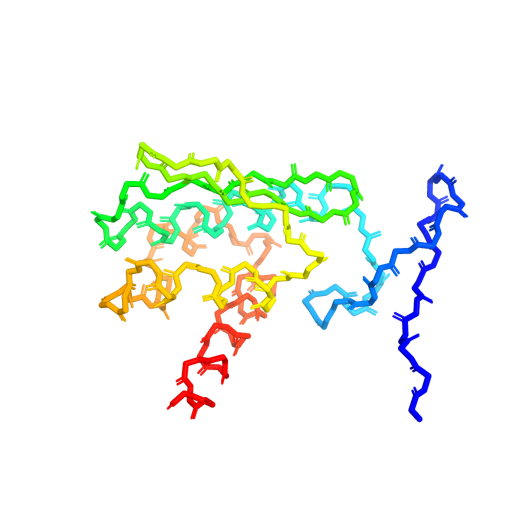 ? -1.922 2.682 -9.948 1.00 91.88 103 ARG A O 1
ATOM 745 N N . LEU A 1 104 ? 0.017 3.807 -9.749 1.00 92.38 104 LEU A N 1
ATOM 746 C CA . LEU A 1 104 ? 0.456 3.165 -8.513 1.00 92.38 104 LEU A CA 1
ATOM 747 C C . LEU A 1 104 ? -0.469 3.534 -7.347 1.00 92.38 104 LEU A C 1
ATOM 749 O O . LEU A 1 104 ? -0.875 2.656 -6.592 1.00 92.38 104 LEU A O 1
ATOM 753 N N . VAL A 1 105 ? -0.865 4.808 -7.240 1.00 93.75 105 VAL A N 1
ATOM 754 C CA . VAL A 1 105 ? -1.854 5.262 -6.246 1.00 93.75 105 VAL A CA 1
ATOM 755 C C . VAL A 1 105 ? -3.169 4.496 -6.409 1.00 93.75 105 VAL A C 1
ATOM 757 O O . VAL A 1 105 ? -3.685 3.951 -5.434 1.00 93.75 105 VAL A O 1
ATOM 760 N N . GLY A 1 106 ? -3.688 4.399 -7.638 1.00 93.88 106 GLY A N 1
ATOM 761 C CA . GLY A 1 106 ? -4.915 3.658 -7.932 1.00 93.88 106 GLY A CA 1
ATOM 762 C C . GLY A 1 106 ? -4.820 2.175 -7.565 1.00 93.88 106 GLY A C 1
ATOM 763 O O . GLY A 1 106 ? -5.738 1.638 -6.942 1.00 93.88 106 GLY A O 1
ATOM 764 N N . ALA A 1 107 ? -3.697 1.523 -7.877 1.00 94.69 107 ALA A N 1
ATOM 765 C CA . ALA A 1 107 ? -3.462 0.123 -7.527 1.00 94.69 107 ALA A CA 1
ATOM 766 C C . ALA A 1 107 ? -3.400 -0.093 -6.004 1.00 94.69 107 ALA A C 1
ATOM 768 O O . ALA A 1 107 ? -4.058 -0.993 -5.485 1.00 94.69 107 ALA A O 1
ATOM 769 N N . ILE A 1 108 ? -2.681 0.765 -5.271 1.00 95.44 108 ILE A N 1
ATOM 770 C CA . ILE A 1 108 ? -2.587 0.710 -3.803 1.00 95.44 108 ILE A CA 1
ATOM 771 C C . ILE A 1 108 ? -3.970 0.844 -3.161 1.00 95.44 108 ILE A C 1
ATOM 773 O O . ILE A 1 108 ? -4.309 0.062 -2.272 1.00 95.44 108 ILE A O 1
ATOM 777 N N . VAL A 1 109 ? -4.771 1.814 -3.614 1.00 94.31 109 VAL A N 1
ATOM 778 C CA . VAL A 1 109 ? -6.132 2.041 -3.104 1.00 94.31 109 VAL A CA 1
ATOM 779 C C . VAL A 1 109 ? -7.037 0.853 -3.429 1.00 94.31 109 VAL A C 1
ATOM 781 O O . VAL A 1 109 ? -7.759 0.390 -2.552 1.00 94.31 109 VAL A O 1
ATOM 784 N N . THR A 1 110 ? -6.948 0.310 -4.645 1.00 95.31 110 THR A N 1
ATOM 785 C CA . THR A 1 110 ? -7.714 -0.877 -5.067 1.00 95.31 110 THR A CA 1
ATOM 786 C C . THR A 1 110 ? -7.391 -2.101 -4.210 1.00 95.31 110 THR A C 1
ATOM 788 O O . THR A 1 110 ? -8.290 -2.820 -3.779 1.00 95.31 110 THR A O 1
ATOM 791 N N . VAL A 1 111 ? -6.112 -2.342 -3.909 1.00 94.88 111 VAL A N 1
ATOM 792 C CA . VAL A 1 111 ? -5.722 -3.441 -3.014 1.00 94.88 111 VAL A CA 1
ATOM 793 C C . VAL A 1 111 ? -6.262 -3.208 -1.606 1.00 94.88 111 VAL A C 1
ATOM 795 O O . VAL A 1 111 ? -6.766 -4.137 -0.980 1.00 94.88 111 VAL A O 1
ATOM 798 N N . ALA A 1 112 ? -6.212 -1.977 -1.106 1.00 93.75 112 ALA A N 1
ATOM 799 C CA . ALA A 1 112 ? -6.710 -1.665 0.225 1.00 93.75 112 ALA A CA 1
ATOM 800 C C . ALA A 1 112 ? -8.225 -1.877 0.370 1.00 93.75 112 ALA A C 1
ATOM 802 O O . ALA A 1 112 ? -8.681 -2.407 1.386 1.00 93.75 112 ALA A O 1
ATOM 803 N N . THR A 1 113 ? -9.009 -1.476 -0.638 1.00 93.25 113 THR A N 1
ATOM 804 C CA . THR A 1 113 ? -10.462 -1.689 -0.654 1.00 93.25 113 THR A CA 1
ATOM 805 C C . THR A 1 113 ? -10.799 -3.174 -0.754 1.00 93.25 113 THR A C 1
ATOM 807 O O . THR A 1 113 ? -11.672 -3.638 -0.022 1.00 93.25 113 THR A O 1
ATOM 810 N N . ALA A 1 114 ? -10.058 -3.939 -1.561 1.00 93.12 114 ALA A N 1
ATOM 811 C CA . ALA A 1 114 ? -10.210 -5.391 -1.645 1.00 93.12 114 ALA A CA 1
ATOM 812 C C . ALA A 1 114 ? -9.892 -6.093 -0.311 1.00 93.12 114 ALA A C 1
ATOM 814 O O . ALA A 1 114 ? -10.673 -6.920 0.152 1.00 93.12 114 ALA A O 1
ATOM 815 N N . VAL A 1 115 ? -8.786 -5.731 0.356 1.00 93.31 115 VAL A N 1
ATOM 816 C CA . VAL A 1 115 ? -8.429 -6.280 1.680 1.00 93.31 115 VAL A CA 1
ATOM 817 C C . VAL A 1 115 ? -9.503 -5.957 2.721 1.00 93.31 115 VAL A C 1
ATOM 819 O O . VAL A 1 115 ? -9.801 -6.794 3.569 1.00 93.31 115 VAL A O 1
ATOM 822 N N . ARG A 1 116 ? -10.104 -4.763 2.660 1.00 89.56 116 ARG A N 1
ATOM 823 C CA . ARG A 1 116 ? -11.203 -4.384 3.554 1.00 89.56 116 ARG A CA 1
ATOM 824 C C . ARG A 1 116 ? -12.468 -5.201 3.319 1.00 89.56 116 ARG A C 1
ATOM 826 O O . ARG A 1 116 ? -13.081 -5.602 4.296 1.00 89.56 116 ARG A O 1
ATOM 833 N N . GLY A 1 117 ? -12.861 -5.411 2.063 1.00 86.81 117 GLY A N 1
ATOM 834 C CA . GLY A 1 117 ? -14.075 -6.161 1.723 1.00 86.81 117 GLY A CA 1
ATOM 835 C C . GLY A 1 117 ? -14.002 -7.653 2.062 1.00 86.81 117 GLY A C 1
ATOM 836 O O . GLY A 1 117 ? -15.036 -8.288 2.217 1.00 86.81 117 GLY A O 1
ATOM 837 N N . ASN A 1 118 ? -12.793 -8.201 2.203 1.00 80.31 118 ASN A N 1
ATOM 838 C CA . ASN A 1 118 ? -12.558 -9.602 2.563 1.00 80.31 118 ASN A CA 1
ATOM 839 C C . ASN A 1 118 ? -12.493 -9.857 4.086 1.00 80.31 118 ASN A C 1
ATOM 841 O O . ASN A 1 118 ? -12.091 -10.948 4.494 1.00 80.31 118 ASN A O 1
ATOM 845 N N . ARG A 1 119 ? -12.823 -8.864 4.920 1.00 64.50 119 ARG A N 1
ATOM 846 C CA . ARG A 1 119 ? -12.919 -8.986 6.383 1.00 64.50 119 ARG A CA 1
ATOM 847 C C . ARG A 1 119 ? -14.362 -8.964 6.845 1.00 64.50 119 ARG A C 1
ATOM 849 O O . ARG A 1 119 ? -14.637 -9.701 7.814 1.00 64.50 119 ARG A O 1
#

Radius of gyration: 13.74 Å; Cα contacts (8 Å, |Δi|>4): 173; chains: 1; bounding box: 34×40×36 Å

Mean predicted aligned error: 5.51 Å